Protein AF-V4PHQ8-F1 (afdb_monomer)

Sequence (148 aa):
MSAALIAQEPVTVNDYRRDYEQPRSESEARYDSRLQQASATRGGQMEGAWQVSTDDGKKLISLELRQSGGQIEGAWRSSAGGYGLNGSGFVSDATLVGRDLEVNYFVGQAKSPVILHLRQDANGTWRGTSMNVAGEKTPVVLTRAAGG

pLDDT: mean 78.68, std 21.26, range [34.28, 98.5]

Mean predicted aligned error: 13.59 Å

Secondary structure (DSSP, 8-state):
-------------------------HHHHHHHHHHHHHHTTSS-TT-EEEEEEETT--EEEEEEEEEETTEEEEEEEE---STT---EEEEEEEEEETTEEEEEE--TT-SS-EEEEEEE-TTS-EEEEEE-TTS-EEEEEEEEPPP-

Nearest PDB structures (foldseek):
  8imd-assembly1_B  TM=6.854E-01  e=2.378E+00  Paenibacillus lautus NBRC 15380
  1pzs-assembly1_A-2  TM=3.056E-01  e=8.386E-01  Mycobacterium tuberculosis
  4qae-assembly1_A  TM=4.573E-01  e=8.304E+00  Homo sapiens

Solvent-accessible surface area (backbone atoms only — not comparable to full-atom values): 8756 Å² total; per-residue (Å²): 137,88,82,87,79,84,79,81,77,81,82,77,88,75,81,80,92,68,93,75,78,71,74,85,46,74,66,55,57,50,48,51,52,50,51,54,54,61,58,58,70,79,46,39,97,68,43,45,54,29,32,36,18,34,80,90,62,54,63,50,31,36,37,43,31,44,44,57,98,90,45,45,47,40,35,39,34,46,50,54,89,53,98,88,49,77,48,64,45,52,44,75,46,42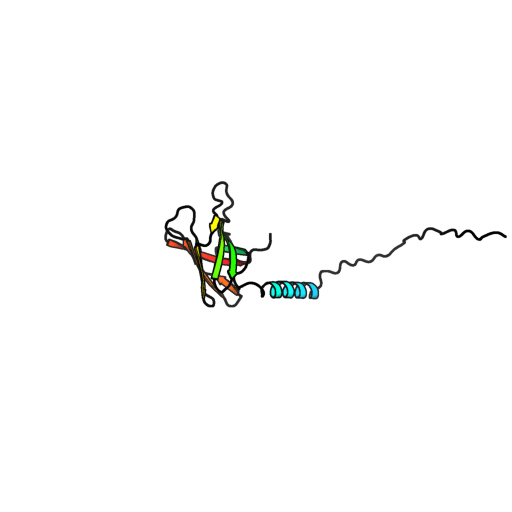,50,78,57,97,52,38,37,40,43,30,28,55,61,92,85,53,94,50,50,32,38,36,45,31,36,51,45,99,87,70,47,30,38,40,36,36,30,44,73,86,67,52,74,42,58,29,34,49,42,75,45,74,84,127

Radius of gyration: 26.85 Å; Cα contacts (8 Å, |Δi|>4): 246; chains: 1; bounding box: 35×82×69 Å

Structure (mmCIF, N/CA/C/O backbone):
data_AF-V4PHQ8-F1
#
_entry.id   AF-V4PHQ8-F1
#
loop_
_atom_site.group_PDB
_atom_site.id
_atom_site.type_symbol
_atom_site.label_atom_id
_atom_site.label_alt_id
_atom_site.label_comp_id
_atom_site.label_asym_id
_atom_site.label_entity_id
_atom_site.label_seq_id
_atom_site.pdbx_PDB_ins_code
_atom_site.Cartn_x
_atom_site.Cartn_y
_atom_site.Cartn_z
_atom_site.occupancy
_atom_site.B_iso_or_equiv
_atom_site.auth_seq_id
_atom_site.auth_comp_id
_atom_site.auth_asym_id
_atom_site.auth_atom_id
_atom_site.pdbx_PDB_model_num
ATOM 1 N N . MET A 1 1 ? -19.289 71.417 51.663 1.00 41.53 1 MET A N 1
ATOM 2 C CA . MET A 1 1 ? -18.579 71.452 50.367 1.00 41.53 1 MET A CA 1
ATOM 3 C C . MET A 1 1 ? -17.241 70.756 50.526 1.00 41.53 1 MET A C 1
ATOM 5 O O . MET A 1 1 ? -16.683 70.828 51.613 1.00 41.53 1 MET A O 1
ATOM 9 N N . SER A 1 2 ? -16.776 70.153 49.428 1.00 34.28 2 SER A N 1
ATOM 10 C CA . SER A 1 2 ? -15.424 69.629 49.164 1.00 34.28 2 SER A CA 1
ATOM 11 C C . SER A 1 2 ? -15.241 68.113 49.308 1.00 34.28 2 SER A C 1
ATOM 13 O O . SER A 1 2 ? -15.410 67.525 50.370 1.00 34.28 2 SER A O 1
ATOM 15 N N . ALA A 1 3 ? -14.945 67.520 48.150 1.00 34.75 3 ALA A N 1
ATOM 16 C CA . ALA A 1 3 ? -14.824 66.108 47.826 1.00 34.75 3 ALA A CA 1
ATOM 17 C C . ALA A 1 3 ? -13.484 65.511 48.286 1.00 34.75 3 ALA A C 1
ATOM 19 O O . ALA A 1 3 ? -12.450 66.171 48.191 1.00 34.75 3 ALA A O 1
ATOM 20 N N . ALA A 1 4 ? -13.495 64.245 48.712 1.00 38.19 4 ALA A N 1
ATOM 21 C CA . ALA A 1 4 ? -12.275 63.468 48.896 1.00 38.19 4 ALA A CA 1
ATOM 22 C C . ALA A 1 4 ? -11.863 62.844 47.554 1.00 38.19 4 ALA A C 1
ATOM 24 O O . ALA A 1 4 ? -12.564 62.004 46.990 1.00 38.19 4 ALA A O 1
ATOM 25 N N . LEU A 1 5 ? -10.730 63.318 47.042 1.00 37.81 5 LEU A N 1
ATOM 26 C CA . LEU A 1 5 ? -10.021 62.819 45.872 1.00 37.81 5 LEU A CA 1
ATOM 27 C C . LEU A 1 5 ? -9.503 61.400 46.174 1.00 37.81 5 LEU A C 1
ATOM 29 O O . LEU A 1 5 ? -8.718 61.218 47.102 1.00 37.81 5 LEU A O 1
ATOM 33 N N . ILE A 1 6 ? -9.938 60.393 45.415 1.00 37.47 6 ILE A N 1
ATOM 34 C CA . ILE A 1 6 ? -9.390 59.033 45.506 1.00 37.47 6 ILE A CA 1
ATOM 35 C C . ILE A 1 6 ? -8.034 59.039 44.795 1.00 37.47 6 ILE A C 1
ATOM 37 O O . ILE A 1 6 ? -7.974 59.018 43.566 1.00 37.47 6 ILE A O 1
ATOM 41 N N . ALA A 1 7 ? -6.945 59.086 45.560 1.00 41.94 7 ALA A N 1
ATOM 42 C CA . ALA A 1 7 ? -5.620 58.748 45.062 1.00 41.94 7 ALA A CA 1
ATOM 43 C C . ALA A 1 7 ? -5.501 57.216 45.045 1.00 41.94 7 ALA A C 1
ATOM 45 O O . ALA A 1 7 ? -5.470 56.583 46.097 1.00 41.94 7 ALA A O 1
ATOM 46 N N . GLN A 1 8 ? -5.502 56.615 43.855 1.00 40.97 8 GLN A N 1
ATOM 47 C CA . GLN A 1 8 ? -5.160 55.203 43.691 1.00 40.97 8 GLN A CA 1
ATOM 48 C C . GLN A 1 8 ? -3.635 55.082 43.686 1.00 40.97 8 GLN A C 1
ATOM 50 O O . GLN A 1 8 ? -2.983 55.499 42.728 1.00 40.97 8 GLN A O 1
ATOM 55 N N . GLU A 1 9 ? -3.066 54.549 44.765 1.00 45.16 9 GLU A N 1
ATOM 56 C CA . GLU A 1 9 ? -1.668 54.120 44.777 1.00 45.16 9 GLU A CA 1
ATOM 57 C C . GLU A 1 9 ? -1.477 52.931 43.813 1.00 45.16 9 GLU A C 1
ATOM 59 O O . GLU A 1 9 ? -2.347 52.057 43.724 1.00 45.16 9 GLU A O 1
ATOM 64 N N . PRO A 1 10 ? -0.363 52.882 43.062 1.00 38.34 10 PRO A N 1
ATOM 65 C CA . PRO A 1 10 ? -0.094 51.804 42.122 1.00 38.34 10 PRO A CA 1
ATOM 66 C C . PRO A 1 10 ? 0.161 50.496 42.877 1.00 38.34 10 PRO A C 1
ATOM 68 O O . PRO A 1 10 ? 1.076 50.400 43.694 1.00 38.34 10 PRO A O 1
ATOM 71 N N . VAL A 1 11 ? -0.638 49.472 42.571 1.00 48.62 11 VAL A N 1
ATOM 72 C CA . VAL A 1 11 ? -0.445 48.113 43.087 1.00 48.62 11 VAL A CA 1
ATOM 73 C C . VAL A 1 11 ? 0.870 47.570 42.533 1.00 48.62 11 VAL A C 1
ATOM 75 O O . VAL A 1 11 ? 0.986 47.260 41.347 1.00 48.62 11 VAL A O 1
ATOM 78 N N . THR A 1 12 ? 1.877 47.458 43.391 1.00 40.44 12 THR A N 1
ATOM 79 C CA . THR A 1 12 ? 3.118 46.753 43.084 1.00 40.44 12 THR A CA 1
ATOM 80 C C . THR A 1 12 ? 2.822 45.259 42.996 1.00 40.44 12 THR A C 1
ATOM 82 O O . THR A 1 12 ? 2.525 44.598 43.989 1.00 40.44 12 THR A O 1
ATOM 85 N N . VAL A 1 13 ? 2.882 44.717 41.776 1.00 43.59 13 VAL A N 1
ATOM 86 C CA . VAL A 1 13 ? 2.803 43.274 41.526 1.00 43.59 13 VAL A CA 1
ATOM 87 C C . VAL A 1 13 ? 4.113 42.657 41.999 1.00 43.59 13 VAL A C 1
ATOM 89 O O . VAL A 1 13 ? 5.074 42.564 41.239 1.00 43.59 13 VAL A O 1
ATOM 92 N N . ASN A 1 14 ? 4.168 42.285 43.276 1.00 39.31 14 ASN A N 1
ATOM 93 C CA . ASN A 1 14 ? 5.240 41.456 43.796 1.00 39.31 14 ASN A CA 1
ATOM 94 C C . ASN A 1 1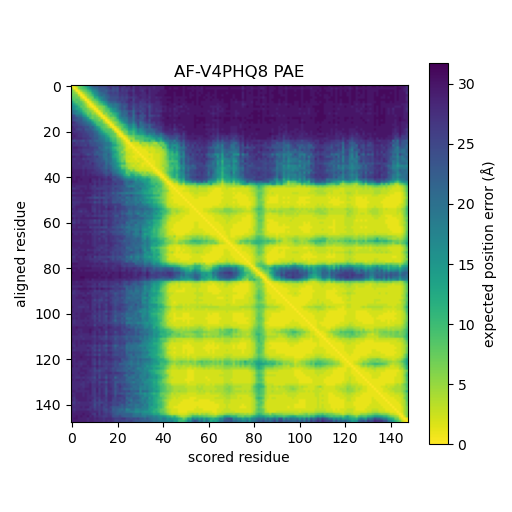4 ? 4.725 40.024 43.980 1.00 39.31 14 ASN A C 1
ATOM 96 O O . ASN A 1 14 ? 3.848 39.763 44.797 1.00 39.31 14 ASN A O 1
ATOM 100 N N . ASP A 1 15 ? 5.315 39.145 43.177 1.00 46.22 15 ASP A N 1
ATOM 101 C CA . ASP A 1 15 ? 5.495 37.716 43.405 1.00 46.22 15 ASP A CA 1
ATOM 102 C C . ASP A 1 15 ? 4.243 36.817 43.470 1.00 46.22 15 ASP A C 1
ATOM 104 O O . ASP A 1 15 ? 3.718 36.472 44.527 1.00 46.22 15 ASP A O 1
ATOM 108 N N . TYR A 1 16 ? 3.846 36.315 42.298 1.00 38.97 16 TYR A N 1
ATOM 109 C CA . TYR A 1 16 ? 3.322 34.955 42.190 1.00 38.97 16 TYR A CA 1
ATOM 110 C C . TYR A 1 16 ? 4.228 34.147 41.267 1.00 38.97 16 TYR A C 1
ATOM 112 O O . TYR A 1 16 ? 3.929 33.921 40.096 1.00 38.97 16 TYR A O 1
ATOM 120 N N . ARG A 1 17 ? 5.334 33.656 41.830 1.00 48.19 17 ARG A N 1
ATOM 121 C CA . ARG A 1 17 ? 5.955 32.407 41.395 1.00 48.19 17 ARG A CA 1
ATOM 122 C C . ARG A 1 17 ? 4.894 31.301 41.393 1.00 48.19 17 ARG A C 1
ATOM 124 O O . ARG A 1 17 ? 4.535 30.750 42.432 1.00 48.19 17 ARG A O 1
ATOM 131 N N . ARG A 1 18 ? 4.353 30.999 40.218 1.00 40.34 18 ARG A N 1
ATOM 132 C CA . ARG A 1 18 ? 3.526 29.818 39.970 1.00 40.34 18 ARG A CA 1
ATOM 133 C C . ARG A 1 18 ? 4.005 29.180 38.679 1.00 40.34 18 ARG A C 1
ATOM 135 O O . ARG A 1 18 ? 3.463 29.416 37.606 1.00 40.34 18 ARG A O 1
ATOM 142 N N . ASP A 1 19 ? 5.039 28.366 38.835 1.00 42.84 19 ASP A N 1
ATOM 143 C CA . ASP A 1 19 ? 5.387 27.310 37.897 1.00 42.84 19 ASP A CA 1
ATOM 144 C C . ASP A 1 19 ? 4.161 26.388 37.759 1.00 42.84 19 ASP A C 1
ATOM 146 O O . ASP A 1 19 ? 3.900 25.539 38.609 1.00 42.84 19 ASP A O 1
ATOM 150 N N . TYR A 1 20 ? 3.349 26.608 36.728 1.00 43.94 20 TYR A N 1
ATOM 151 C CA . TYR A 1 20 ? 2.313 25.675 36.285 1.00 43.94 20 TYR A CA 1
ATOM 152 C C . TYR A 1 20 ? 2.541 25.363 34.810 1.00 43.94 20 TYR A C 1
ATOM 154 O O . TYR A 1 20 ? 1.725 25.672 33.951 1.00 43.94 20 TYR A O 1
ATOM 162 N N . GLU A 1 21 ? 3.655 24.705 34.524 1.00 46.47 21 GLU A N 1
ATOM 163 C CA . GLU A 1 21 ? 3.684 23.748 33.426 1.00 46.47 21 GLU A CA 1
ATOM 164 C C . GLU A 1 21 ? 3.791 22.373 34.087 1.00 46.47 21 GLU A C 1
ATOM 166 O O . GLU A 1 21 ? 4.873 21.869 34.383 1.00 46.47 21 GLU A O 1
ATOM 171 N N . GLN A 1 22 ? 2.639 21.807 34.466 1.00 52.34 22 GLN A N 1
ATOM 172 C CA . GLN A 1 22 ? 2.614 20.408 34.879 1.00 52.34 22 GLN A CA 1
ATOM 173 C C . GLN A 1 22 ? 3.074 19.572 33.677 1.00 52.34 22 GLN A C 1
ATOM 175 O O . GLN A 1 22 ? 2.581 19.802 32.569 1.00 52.34 22 GLN A O 1
ATOM 180 N N . PRO A 1 23 ? 3.989 18.602 33.856 1.00 55.41 23 PRO A N 1
ATOM 181 C CA . PRO A 1 23 ? 4.284 17.634 32.811 1.00 55.41 23 PRO A CA 1
ATOM 182 C C . PRO A 1 23 ? 2.965 17.009 32.357 1.00 55.41 23 PRO A C 1
ATOM 184 O O . PRO A 1 23 ? 2.188 16.575 33.210 1.00 55.41 23 PRO A O 1
ATOM 187 N N . ARG A 1 24 ? 2.711 17.004 31.039 1.00 52.12 24 ARG A N 1
ATOM 188 C CA . ARG A 1 24 ? 1.508 16.436 30.409 1.00 52.12 24 ARG A CA 1
ATOM 189 C C . ARG A 1 24 ? 1.078 15.178 31.155 1.00 52.12 24 ARG A C 1
ATOM 191 O O . ARG A 1 24 ? 1.827 14.201 31.223 1.00 52.12 24 ARG A O 1
ATOM 198 N N . SER A 1 25 ? -0.094 15.239 31.773 1.00 64.06 25 SER A N 1
ATOM 199 C CA . SER A 1 25 ? -0.519 14.206 32.713 1.00 64.06 25 SER A CA 1
ATOM 200 C C . SER A 1 25 ? -0.783 12.894 31.966 1.00 64.06 25 SER A C 1
ATOM 202 O O . SER A 1 25 ? -1.262 12.896 30.830 1.00 64.06 25 SER A O 1
ATOM 204 N N . GLU A 1 26 ? -0.536 11.740 32.594 1.00 60.62 26 GLU A N 1
ATOM 205 C CA . GLU A 1 26 ? -0.885 10.440 31.992 1.00 60.62 26 GLU A CA 1
ATOM 206 C C . GLU A 1 26 ? -2.373 10.353 31.595 1.00 60.62 26 GLU A C 1
ATOM 208 O O . GLU A 1 26 ? -2.746 9.609 30.686 1.00 60.62 26 GLU A O 1
ATOM 213 N N . SER A 1 27 ? -3.237 11.119 32.266 1.00 64.81 27 SER A N 1
ATOM 214 C CA . SER A 1 27 ? -4.653 11.272 31.929 1.00 64.81 27 SER A CA 1
ATOM 215 C C . SER A 1 27 ? -4.885 11.961 30.585 1.00 64.81 27 SER A C 1
ATOM 217 O O . SER A 1 27 ? -5.739 11.493 29.833 1.00 64.81 27 SER A O 1
ATOM 219 N N . GLU A 1 28 ? -4.125 13.005 30.249 1.00 63.72 28 GLU A N 1
ATOM 220 C CA . GLU A 1 28 ? -4.199 13.668 28.938 1.00 63.72 28 GLU A CA 1
ATOM 221 C C . GLU A 1 28 ? -3.695 12.744 27.831 1.00 63.72 28 GLU A C 1
ATOM 223 O O . GLU A 1 28 ? -4.368 12.579 26.820 1.00 63.72 28 GLU A O 1
ATOM 228 N N . ALA A 1 29 ? -2.584 12.033 28.053 1.00 70.31 29 ALA A N 1
ATOM 229 C CA . ALA A 1 29 ? -2.082 11.054 27.087 1.00 70.31 29 ALA A CA 1
ATOM 230 C C . ALA A 1 29 ? -3.102 9.932 26.809 1.00 70.31 29 ALA A C 1
ATOM 232 O O . ALA A 1 29 ? -3.300 9.530 25.660 1.00 70.31 29 ALA A O 1
ATOM 233 N N . ARG A 1 30 ? -3.799 9.445 27.846 1.00 71.56 30 ARG A N 1
ATOM 234 C CA . ARG A 1 30 ? -4.879 8.453 27.701 1.00 71.56 30 ARG A CA 1
ATOM 235 C C . ARG A 1 30 ? -6.109 9.037 27.007 1.00 71.56 30 ARG A C 1
ATOM 237 O O . ARG A 1 30 ? -6.732 8.333 26.216 1.00 71.56 30 ARG A O 1
ATOM 244 N N . TYR A 1 31 ? -6.473 10.283 27.300 1.00 68.19 31 TYR A N 1
ATOM 245 C CA . TYR A 1 31 ? -7.597 10.964 26.655 1.00 68.19 31 TYR A CA 1
ATOM 246 C C . TYR A 1 31 ? -7.338 11.164 25.159 1.00 68.19 31 TYR A C 1
ATOM 248 O O . TYR A 1 31 ? -8.169 10.771 24.343 1.00 68.19 31 TYR A O 1
ATOM 256 N N . ASP A 1 32 ? -6.150 11.643 24.796 1.00 69.12 32 ASP A N 1
ATOM 257 C CA . ASP A 1 32 ? -5.742 11.827 23.403 1.00 69.12 32 ASP A CA 1
ATOM 258 C C . ASP A 1 32 ? -5.665 10.493 22.660 1.00 69.12 32 ASP A C 1
ATOM 260 O O . ASP A 1 32 ? -6.143 10.384 21.532 1.00 69.12 32 ASP A O 1
ATOM 264 N N . SER A 1 33 ? -5.168 9.443 23.323 1.00 67.12 33 SER A N 1
ATOM 265 C CA . SER A 1 33 ? -5.179 8.080 22.778 1.00 67.12 33 SER A CA 1
ATOM 266 C C . SER A 1 33 ? -6.605 7.600 22.488 1.00 67.12 33 SER A C 1
ATOM 268 O O . SER A 1 33 ? -6.861 7.027 21.431 1.00 67.12 33 SER A O 1
ATOM 270 N N . ARG A 1 34 ? -7.562 7.867 23.389 1.00 66.38 34 ARG A N 1
ATOM 271 C CA . ARG A 1 34 ? -8.980 7.526 23.182 1.00 66.38 34 ARG A CA 1
ATOM 272 C C . ARG A 1 34 ? -9.612 8.362 22.073 1.00 66.38 34 ARG A C 1
ATOM 274 O O . ARG A 1 34 ? -10.424 7.832 21.323 1.00 66.38 34 ARG A O 1
ATOM 281 N N . LEU A 1 35 ? -9.244 9.635 21.943 1.00 60.09 35 LEU A N 1
ATOM 282 C CA . LEU A 1 35 ? -9.748 10.518 20.890 1.00 60.09 35 LEU A CA 1
ATOM 283 C C . LEU A 1 35 ? -9.232 10.089 19.506 1.00 60.09 35 LEU A C 1
ATOM 285 O O . LEU A 1 35 ? -9.999 10.040 18.543 1.00 60.09 35 LEU A O 1
ATOM 289 N N . GLN A 1 36 ? -7.955 9.704 19.415 1.00 58.31 36 GLN A N 1
ATOM 290 C CA . GLN A 1 36 ? -7.361 9.112 18.212 1.00 58.31 36 GLN A CA 1
ATOM 291 C C . GLN A 1 36 ? -8.029 7.777 17.853 1.00 58.31 36 GLN A C 1
ATOM 293 O O . GLN A 1 36 ? -8.407 7.571 16.700 1.00 58.31 36 GLN A O 1
ATOM 298 N N . GLN A 1 37 ? -8.268 6.905 18.839 1.00 56.75 37 GLN A N 1
ATOM 299 C CA . GLN A 1 37 ? -9.002 5.647 18.650 1.00 56.75 37 GLN A CA 1
ATOM 300 C C . GLN A 1 37 ? -10.460 5.873 18.210 1.00 56.75 37 GLN A C 1
ATOM 302 O O . GLN A 1 37 ? -10.949 5.166 17.336 1.00 56.75 37 GLN A O 1
ATOM 307 N N . ALA A 1 38 ? -11.149 6.871 18.770 1.00 51.06 38 ALA A N 1
ATOM 308 C CA . ALA A 1 38 ? -12.532 7.213 18.425 1.00 51.06 38 ALA A CA 1
ATOM 309 C C . ALA A 1 38 ? -12.669 7.929 17.068 1.00 51.06 38 ALA A C 1
ATOM 311 O O . ALA A 1 38 ? -13.744 7.935 16.471 1.00 51.06 38 ALA A O 1
ATOM 312 N N . SER A 1 39 ? -11.597 8.542 16.568 1.00 51.97 39 SER A N 1
ATOM 313 C CA . SER A 1 39 ? -11.561 9.124 15.221 1.00 51.97 39 SER A CA 1
ATOM 314 C C . SER A 1 39 ? -11.296 8.047 14.162 1.00 51.97 39 SER A C 1
ATOM 316 O O . SER A 1 39 ? -11.833 8.123 13.059 1.00 51.97 39 SER A O 1
ATOM 318 N N . ALA A 1 40 ? -10.558 6.991 14.526 1.00 53.81 40 ALA A N 1
ATOM 319 C CA . ALA A 1 40 ? -10.328 5.815 13.686 1.00 53.81 40 ALA A CA 1
ATOM 320 C C . ALA A 1 40 ? -11.591 4.966 13.432 1.00 53.81 40 ALA A C 1
ATOM 322 O O . ALA A 1 40 ? -11.574 4.120 12.546 1.00 53.81 40 ALA A O 1
ATOM 323 N N . THR A 1 41 ? -12.685 5.175 14.175 1.00 50.62 41 THR A N 1
ATOM 324 C CA . THR A 1 41 ? -13.920 4.376 14.055 1.00 50.62 41 THR A CA 1
ATOM 325 C C . THR A 1 41 ? -14.991 4.974 13.139 1.00 50.62 41 THR A C 1
ATOM 327 O O . THR A 1 41 ? -16.019 4.333 12.935 1.00 50.62 41 THR A O 1
ATOM 330 N N . ARG A 1 42 ? -14.787 6.171 12.563 1.00 56.12 42 ARG A N 1
ATOM 331 C CA . ARG A 1 42 ? -15.732 6.757 11.583 1.00 56.12 42 ARG A CA 1
ATOM 332 C C . ARG A 1 42 ? -15.359 6.498 10.117 1.00 56.12 42 ARG A C 1
ATOM 334 O O . ARG A 1 42 ? -16.209 6.691 9.255 1.00 56.12 42 ARG A O 1
ATOM 341 N N . GLY A 1 43 ? -14.127 6.065 9.846 1.00 61.16 43 GLY A N 1
ATOM 342 C CA . GLY A 1 43 ? -13.655 5.631 8.526 1.00 61.16 43 GLY A CA 1
ATOM 343 C C . GLY A 1 43 ? -13.503 4.111 8.464 1.00 61.16 43 GLY A C 1
ATOM 344 O O . GLY A 1 43 ? -13.400 3.457 9.502 1.00 61.16 43 GLY A O 1
ATOM 345 N N . GLY A 1 44 ? -13.500 3.530 7.262 1.00 77.88 44 GLY A N 1
ATOM 346 C CA . GLY A 1 44 ? -13.198 2.105 7.109 1.00 77.88 44 GLY A CA 1
ATOM 347 C C . GLY A 1 44 ? -11.790 1.756 7.616 1.00 77.88 44 GLY A C 1
ATOM 348 O O . GLY A 1 44 ? -10.933 2.626 7.752 1.00 77.88 44 GLY A O 1
ATOM 349 N N . GLN A 1 45 ? -11.529 0.475 7.896 1.00 87.88 45 GLN A N 1
ATOM 350 C CA . GLN A 1 45 ? -10.251 -0.015 8.440 1.00 87.88 45 GLN A CA 1
ATOM 351 C C . GLN A 1 45 ? -9.018 0.495 7.674 1.00 87.88 45 GLN A C 1
ATOM 353 O O . GLN A 1 45 ? -7.972 0.733 8.285 1.00 87.88 45 GLN A O 1
ATOM 358 N N . MET A 1 46 ? -9.153 0.685 6.358 1.00 92.81 46 MET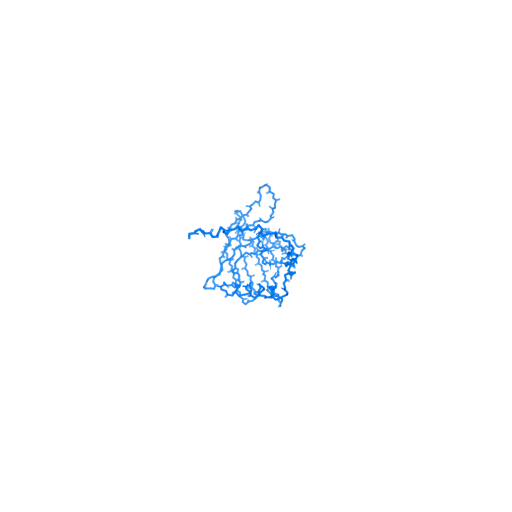 A N 1
ATOM 359 C CA . MET A 1 46 ? -8.084 1.161 5.481 1.00 92.81 46 MET A CA 1
ATOM 360 C C . MET A 1 46 ? -8.117 2.667 5.201 1.00 92.81 46 MET A C 1
ATOM 362 O O . MET A 1 46 ? -7.208 3.156 4.546 1.00 92.81 46 MET A O 1
ATOM 366 N N . GLU A 1 47 ? -9.090 3.422 5.713 1.00 92.62 47 GLU A N 1
ATOM 367 C CA . GLU A 1 47 ? -9.226 4.868 5.481 1.00 92.62 47 GLU A CA 1
ATOM 368 C C . GLU A 1 47 ? -8.001 5.644 5.977 1.00 92.62 47 GLU A C 1
ATOM 370 O O . GLU A 1 47 ? -7.639 5.507 7.145 1.00 92.62 47 GLU A O 1
ATOM 375 N N . GLY A 1 48 ? -7.408 6.492 5.134 1.00 93.62 48 GLY A N 1
ATOM 376 C CA . GLY A 1 48 ? -6.372 7.477 5.452 1.00 93.62 48 GLY A CA 1
ATOM 377 C C . GLY A 1 48 ? -4.994 7.190 4.846 1.00 93.62 48 GLY A C 1
ATOM 378 O O . GLY A 1 48 ? -4.837 6.378 3.932 1.00 93.62 48 GLY A O 1
ATOM 379 N N . ALA A 1 49 ? -3.984 7.861 5.404 1.00 95.12 49 ALA A N 1
ATOM 380 C CA . ALA A 1 49 ? -2.604 7.805 4.938 1.00 95.12 49 ALA A CA 1
ATOM 381 C C . ALA A 1 49 ? -1.831 6.596 5.493 1.00 95.12 49 ALA A C 1
ATOM 383 O O . ALA A 1 49 ? -1.848 6.302 6.698 1.00 95.12 49 ALA A O 1
ATOM 384 N N . TRP A 1 50 ? -1.075 5.941 4.618 1.00 96.19 50 TRP A N 1
ATOM 385 C CA . TRP A 1 50 ? -0.234 4.792 4.932 1.00 96.19 50 TRP A CA 1
ATOM 386 C C . TRP A 1 50 ? 1.150 4.895 4.293 1.00 96.19 50 TRP A C 1
ATOM 388 O O . TRP A 1 50 ? 1.342 5.510 3.245 1.00 96.19 50 TRP A O 1
ATOM 398 N N . GLN A 1 51 ? 2.124 4.240 4.914 1.00 96.06 51 GLN A N 1
ATOM 399 C CA . GLN A 1 51 ? 3.487 4.093 4.429 1.00 96.06 51 GLN A CA 1
ATOM 400 C C . GLN A 1 51 ? 3.777 2.612 4.191 1.00 96.06 51 GLN A C 1
ATOM 402 O O . GLN A 1 51 ? 3.650 1.796 5.102 1.00 96.06 51 GLN A O 1
ATOM 407 N N . VAL A 1 52 ? 4.222 2.284 2.980 1.00 96.06 52 VAL A N 1
ATOM 408 C CA . VAL A 1 52 ? 4.831 0.993 2.659 1.00 96.06 52 VAL A CA 1
ATOM 409 C C . VAL A 1 52 ? 6.337 1.135 2.809 1.00 96.06 52 VAL A C 1
ATOM 411 O O . VAL A 1 52 ? 6.952 2.015 2.193 1.00 96.06 52 VAL A O 1
ATOM 414 N N . SER A 1 53 ? 6.927 0.253 3.598 1.00 95.75 53 SER A N 1
ATOM 415 C CA . SER A 1 53 ? 8.371 0.143 3.773 1.00 95.75 53 SER A CA 1
ATOM 416 C C . SER A 1 53 ? 8.796 -1.310 3.631 1.00 95.75 53 SER A C 1
ATOM 418 O O . SER A 1 53 ? 7.998 -2.217 3.845 1.00 95.75 53 SER A O 1
ATOM 420 N N . THR A 1 54 ? 10.051 -1.548 3.291 1.00 95.19 54 THR A N 1
ATOM 421 C CA . THR A 1 54 ? 10.691 -2.856 3.478 1.00 95.19 54 THR A CA 1
ATOM 422 C C . THR A 1 54 ? 10.792 -3.208 4.965 1.00 95.19 54 THR A C 1
ATOM 424 O O . THR A 1 54 ? 10.673 -2.335 5.829 1.00 95.19 54 THR A O 1
ATOM 427 N N . ASP A 1 55 ? 11.044 -4.482 5.280 1.00 90.88 55 ASP A N 1
ATOM 428 C CA . ASP A 1 55 ? 11.226 -4.939 6.670 1.00 90.88 55 ASP A CA 1
ATOM 429 C C . ASP A 1 55 ? 12.401 -4.254 7.399 1.00 90.88 55 ASP A C 1
ATOM 431 O O . ASP A 1 55 ? 12.375 -4.136 8.622 1.00 90.88 55 ASP A O 1
ATOM 435 N N . ASP A 1 56 ? 13.404 -3.756 6.666 1.00 92.19 56 ASP A N 1
ATOM 436 C CA . ASP A 1 56 ? 14.526 -2.970 7.209 1.00 92.19 56 ASP A CA 1
ATOM 437 C C . ASP A 1 56 ? 14.192 -1.473 7.413 1.00 92.19 56 ASP A C 1
ATOM 439 O O . ASP A 1 56 ? 15.038 -0.693 7.849 1.00 92.19 56 ASP A O 1
ATOM 443 N N . GLY A 1 57 ? 12.955 -1.058 7.120 1.00 91.38 57 GLY A N 1
ATOM 444 C CA . GLY A 1 57 ? 12.455 0.297 7.347 1.00 91.38 57 GLY A CA 1
ATOM 445 C C . GLY A 1 57 ? 12.655 1.276 6.186 1.00 91.38 57 GLY A C 1
ATOM 446 O O . GLY A 1 57 ? 12.218 2.428 6.293 1.00 91.38 57 GLY A O 1
ATOM 447 N N . LYS A 1 58 ? 13.249 0.863 5.058 1.00 92.81 58 LYS A N 1
ATOM 448 C CA . LYS A 1 58 ? 13.345 1.726 3.871 1.00 92.81 58 LYS A CA 1
ATOM 449 C C . LYS A 1 58 ? 11.958 1.964 3.264 1.00 92.81 58 LYS A C 1
ATOM 451 O O . LYS A 1 58 ? 11.278 1.053 2.798 1.00 92.81 58 LYS A O 1
ATOM 456 N N . LYS A 1 59 ? 11.557 3.234 3.223 1.00 93.00 59 LYS A N 1
ATOM 457 C CA . LYS A 1 59 ? 10.291 3.689 2.635 1.00 93.00 59 LYS A CA 1
ATOM 458 C C . LYS A 1 59 ? 10.270 3.444 1.125 1.00 93.00 59 LYS A C 1
ATOM 460 O O . LYS A 1 59 ? 11.182 3.874 0.418 1.00 93.00 59 LYS A O 1
ATOM 465 N N . LEU A 1 60 ? 9.221 2.786 0.639 1.00 92.50 60 LEU A N 1
ATOM 466 C CA . LEU A 1 60 ? 9.025 2.476 -0.779 1.00 92.50 60 LEU A CA 1
ATOM 467 C C . LEU A 1 60 ? 8.011 3.422 -1.419 1.00 92.50 60 LEU A C 1
ATOM 469 O O . LEU A 1 60 ? 8.350 4.163 -2.342 1.00 92.50 60 LEU A O 1
ATOM 473 N N . ILE A 1 61 ? 6.783 3.418 -0.902 1.00 94.75 61 ILE A N 1
ATOM 474 C CA . ILE A 1 61 ? 5.690 4.274 -1.364 1.00 94.75 61 ILE A CA 1
ATOM 475 C C . ILE A 1 61 ? 4.826 4.726 -0.186 1.00 94.75 61 ILE A C 1
ATOM 477 O O . ILE A 1 61 ? 4.741 4.034 0.827 1.00 94.75 61 ILE A O 1
ATOM 481 N N . SER A 1 62 ? 4.137 5.851 -0.336 1.00 95.50 62 SER A N 1
ATOM 482 C CA . SER A 1 62 ? 2.991 6.208 0.499 1.00 95.50 62 SER A CA 1
ATOM 483 C C . SER A 1 62 ? 1.688 5.927 -0.246 1.00 95.50 62 SER A C 1
ATOM 485 O O . SER A 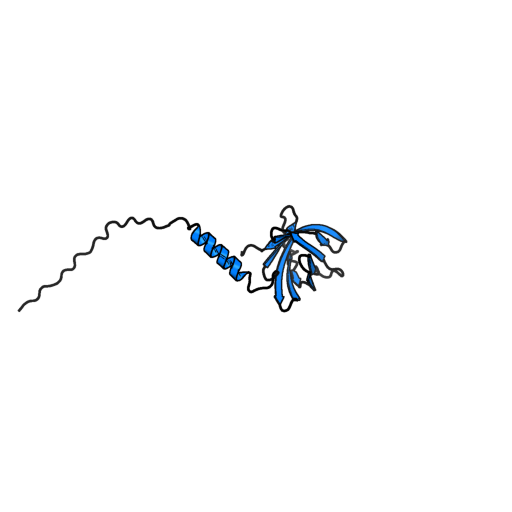1 62 ? 1.638 6.045 -1.473 1.00 95.50 62 SER A O 1
ATOM 487 N N . LEU A 1 63 ? 0.641 5.588 0.500 1.00 97.12 63 LEU A N 1
ATOM 488 C CA . LEU A 1 63 ? -0.718 5.380 0.010 1.00 97.12 63 LEU A CA 1
ATOM 489 C C . LEU A 1 63 ? -1.662 6.349 0.721 1.00 97.12 63 LEU A C 1
ATOM 491 O O . LEU A 1 63 ? -1.552 6.529 1.929 1.00 97.12 63 LEU A O 1
ATOM 495 N N . GLU A 1 64 ? -2.603 6.920 -0.017 1.00 97.12 64 GLU A N 1
ATOM 496 C CA . GLU A 1 64 ? -3.776 7.591 0.543 1.00 97.12 64 GLU A CA 1
ATOM 497 C C . GLU A 1 64 ? -4.991 6.775 0.124 1.00 97.12 64 GLU A C 1
ATOM 499 O O . GLU A 1 64 ? -5.283 6.685 -1.071 1.00 97.12 64 GLU A O 1
ATOM 504 N N . LEU A 1 65 ? -5.649 6.132 1.085 1.00 96.50 65 LEU A N 1
ATOM 505 C CA . LEU A 1 65 ? -6.750 5.210 0.829 1.00 96.50 65 LEU A CA 1
ATOM 506 C C . LEU A 1 65 ? -8.057 5.776 1.378 1.00 96.50 65 LEU A C 1
ATOM 508 O O . LEU A 1 65 ? -8.087 6.368 2.453 1.00 96.50 65 LEU A O 1
ATOM 512 N N . ARG A 1 66 ? -9.150 5.545 0.662 1.00 94.38 66 ARG A N 1
ATOM 513 C CA . ARG A 1 66 ? -10.514 5.826 1.106 1.00 94.38 66 ARG A CA 1
ATOM 514 C C . ARG A 1 66 ? -11.327 4.553 1.050 1.00 94.38 66 ARG A C 1
ATOM 516 O O . ARG A 1 66 ? -11.161 3.757 0.129 1.00 94.38 66 ARG A O 1
ATOM 523 N N . GLN A 1 67 ? -12.208 4.361 2.018 1.00 90.94 67 GLN A N 1
ATOM 524 C CA . GLN A 1 67 ? -13.055 3.186 2.103 1.00 90.94 67 GLN A CA 1
ATOM 525 C C . GLN A 1 67 ? -14.521 3.590 2.258 1.00 90.94 67 GLN A C 1
ATOM 527 O O . GLN A 1 67 ? -14.924 4.171 3.265 1.00 90.94 67 GLN A O 1
ATOM 532 N N . SER A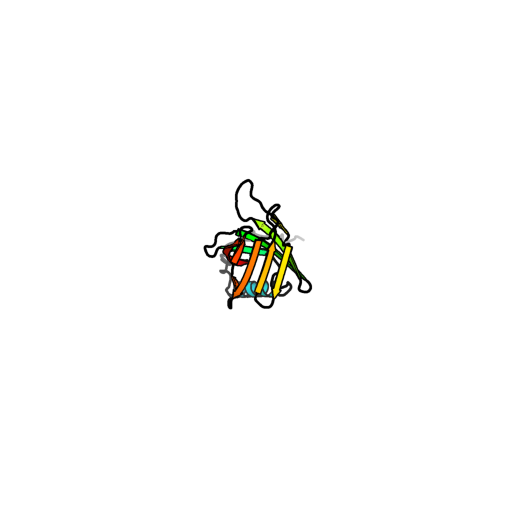 1 68 ? -15.336 3.232 1.266 1.00 85.06 68 SER A N 1
ATOM 533 C CA . SER A 1 68 ? -16.773 3.522 1.226 1.00 85.06 68 SER A CA 1
ATOM 534 C C . SER A 1 68 ? -17.537 2.326 0.669 1.00 85.06 68 SER A C 1
ATOM 536 O O . SER A 1 68 ? -17.127 1.731 -0.322 1.00 85.06 68 SER A O 1
ATOM 538 N N . GLY A 1 69 ? -18.635 1.931 1.321 1.00 81.56 69 GLY A N 1
ATOM 539 C CA . GLY A 1 69 ? -19.500 0.849 0.827 1.00 81.56 69 GLY A CA 1
ATOM 540 C C . GLY A 1 69 ? -18.803 -0.506 0.628 1.00 81.56 69 GLY A C 1
ATOM 541 O O . GLY A 1 69 ? -19.260 -1.306 -0.179 1.00 81.56 69 GLY A O 1
ATOM 542 N N . GLY A 1 70 ? -17.689 -0.760 1.326 1.00 79.75 70 GLY A N 1
ATOM 543 C CA . GLY A 1 70 ? -16.880 -1.975 1.165 1.00 79.75 70 GLY A CA 1
ATOM 544 C C . GLY A 1 70 ? -15.846 -1.921 0.033 1.00 79.75 70 GLY A C 1
ATOM 545 O O . GLY A 1 70 ? -15.034 -2.835 -0.064 1.00 79.75 70 GLY A O 1
ATOM 546 N N . GLN A 1 71 ? -15.823 -0.856 -0.770 1.00 89.31 71 GLN A N 1
ATOM 547 C CA . GLN A 1 71 ? -14.790 -0.613 -1.777 1.00 89.31 71 GLN A CA 1
ATOM 548 C C . GLN A 1 71 ? -13.639 0.201 -1.184 1.00 89.31 71 GLN A C 1
ATOM 550 O O . GLN A 1 71 ? -13.859 1.043 -0.308 1.00 89.31 71 GLN A O 1
ATOM 555 N N . ILE A 1 72 ? -12.421 -0.056 -1.665 1.00 95.56 72 ILE A N 1
ATOM 556 C CA . ILE A 1 72 ? -11.224 0.711 -1.323 1.00 95.56 72 ILE A CA 1
ATOM 557 C C . ILE A 1 72 ? -10.727 1.399 -2.591 1.00 95.56 72 ILE A C 1
ATOM 559 O O . ILE A 1 72 ? -10.434 0.752 -3.592 1.00 95.56 72 ILE A O 1
ATOM 563 N N . GLU A 1 73 ? -10.608 2.716 -2.525 1.00 95.75 73 GLU A N 1
ATOM 564 C CA . GLU A 1 73 ? -10.025 3.553 -3.569 1.00 95.75 73 GLU A CA 1
ATOM 565 C C . GLU A 1 73 ? -8.775 4.236 -3.021 1.00 95.75 73 GLU A C 1
ATOM 567 O O . GLU A 1 73 ? -8.610 4.368 -1.807 1.00 95.75 73 GLU A O 1
ATOM 572 N N . GLY A 1 74 ? -7.885 4.714 -3.889 1.00 96.56 74 GLY A N 1
ATOM 573 C CA . GLY A 1 74 ? -6.744 5.468 -3.393 1.00 96.56 74 GLY A CA 1
ATOM 574 C C . GLY A 1 74 ? -5.749 5.937 -4.433 1.00 96.56 74 GLY A C 1
ATOM 575 O O . GLY A 1 74 ? -5.900 5.736 -5.639 1.00 96.56 74 GLY A O 1
ATOM 576 N N . ALA A 1 75 ? -4.695 6.560 -3.927 1.00 97.38 75 ALA A N 1
ATOM 577 C CA . ALA A 1 75 ? -3.551 7.013 -4.696 1.00 97.38 75 ALA A CA 1
ATOM 578 C C . ALA A 1 75 ? -2.248 6.548 -4.047 1.00 97.38 75 ALA A C 1
ATOM 580 O O . ALA A 1 75 ? -2.184 6.313 -2.840 1.00 97.38 75 ALA A O 1
ATOM 581 N N . TRP A 1 76 ? -1.198 6.443 -4.855 1.00 96.62 76 TRP A N 1
ATOM 582 C CA . TRP A 1 76 ? 0.138 6.079 -4.411 1.00 96.62 76 TRP A CA 1
ATOM 583 C C . TRP A 1 76 ? 1.161 7.136 -4.823 1.00 96.62 76 TRP A C 1
ATOM 585 O O . TRP A 1 76 ? 0.999 7.843 -5.823 1.00 96.62 76 TRP A O 1
ATOM 595 N N . ARG A 1 77 ? 2.252 7.220 -4.062 1.00 93.94 77 ARG A N 1
ATOM 596 C CA . ARG A 1 77 ? 3.405 8.066 -4.378 1.00 93.94 77 ARG A CA 1
ATOM 597 C C . ARG A 1 77 ? 4.707 7.388 -3.974 1.00 93.94 77 ARG A C 1
ATOM 599 O O . ARG A 1 77 ? 4.834 6.883 -2.866 1.00 93.94 77 ARG A O 1
ATOM 606 N N . SER A 1 78 ? 5.693 7.420 -4.862 1.00 92.06 78 SER A N 1
ATOM 607 C CA . SER A 1 78 ? 7.066 6.983 -4.614 1.00 92.06 78 SER A CA 1
ATOM 608 C C . SER A 1 78 ? 7.689 7.759 -3.454 1.00 92.06 78 SER A C 1
ATOM 610 O O . SER A 1 78 ? 7.619 8.987 -3.406 1.00 92.06 78 SER A O 1
ATOM 612 N N . SER A 1 79 ? 8.329 7.037 -2.534 1.00 88.25 79 SER A N 1
ATOM 613 C CA . SER A 1 79 ? 9.141 7.614 -1.457 1.00 88.25 79 SER A CA 1
ATOM 614 C C . SER A 1 79 ? 10.615 7.796 -1.851 1.00 88.25 79 SER A C 1
ATOM 616 O O . SER A 1 79 ? 11.408 8.260 -1.033 1.00 88.25 79 SER A O 1
ATOM 618 N N . ALA A 1 80 ? 11.009 7.442 -3.083 1.00 78.62 80 ALA A N 1
ATOM 619 C CA . ALA A 1 80 ? 12.375 7.629 -3.562 1.00 78.62 80 ALA A CA 1
ATOM 620 C C . ALA A 1 80 ? 12.679 9.128 -3.745 1.00 78.62 80 ALA A C 1
ATOM 622 O O . ALA A 1 80 ? 12.247 9.756 -4.710 1.00 78.62 80 ALA A O 1
ATOM 623 N N . GLY A 1 81 ? 13.422 9.707 -2.801 1.00 57.75 81 GLY A N 1
ATOM 624 C CA . GLY A 1 81 ? 13.895 11.087 -2.870 1.00 57.75 81 GLY A CA 1
ATOM 625 C C . GLY A 1 81 ? 15.010 11.235 -3.903 1.00 57.75 81 GLY A C 1
ATOM 626 O O . GLY A 1 81 ? 16.174 11.002 -3.597 1.00 57.75 81 GLY A O 1
ATOM 627 N N . GLY A 1 82 ? 14.664 11.614 -5.131 1.00 54.31 82 GLY A N 1
ATOM 628 C CA . GLY A 1 82 ? 15.628 11.923 -6.186 1.00 54.31 82 GLY A CA 1
ATOM 629 C C . GLY A 1 82 ? 14.976 12.665 -7.350 1.00 54.31 82 GLY A C 1
ATOM 630 O O . GLY A 1 82 ? 13.823 12.401 -7.699 1.00 54.31 82 GLY A O 1
ATOM 631 N N . TYR A 1 83 ? 15.707 13.608 -7.953 1.00 41.03 83 TYR A N 1
ATOM 632 C CA . TYR A 1 83 ? 15.260 14.344 -9.137 1.00 41.03 83 TYR A CA 1
ATOM 633 C C . TYR A 1 83 ? 15.031 13.359 -10.296 1.00 41.03 83 TYR A C 1
ATOM 635 O O . TYR A 1 83 ? 15.983 12.828 -10.857 1.00 41.03 83 TYR A O 1
ATOM 643 N N . GLY A 1 84 ? 13.762 13.090 -10.624 1.00 45.44 84 GLY A N 1
ATOM 644 C CA . GLY A 1 84 ? 13.362 12.285 -11.787 1.00 45.44 84 GLY A CA 1
ATOM 645 C C . GLY A 1 84 ? 12.482 11.061 -11.506 1.00 45.44 84 GLY A C 1
ATOM 646 O O . GLY A 1 84 ? 11.972 10.480 -12.456 1.00 45.44 84 GLY A O 1
ATOM 647 N N . LEU A 1 85 ? 12.246 10.681 -10.241 1.00 55.50 85 LEU A N 1
ATOM 648 C CA . LEU A 1 85 ? 11.464 9.478 -9.883 1.00 55.50 85 LEU A CA 1
ATOM 649 C C . LEU A 1 85 ? 10.348 9.751 -8.857 1.00 55.50 85 LEU A C 1
ATOM 651 O O . LEU A 1 85 ? 10.027 8.907 -8.016 1.00 55.50 85 LEU A O 1
ATOM 655 N N . ASN A 1 86 ? 9.695 10.911 -8.974 1.00 68.94 86 ASN A N 1
ATOM 656 C CA . ASN A 1 86 ? 8.444 11.219 -8.270 1.00 68.94 86 ASN A CA 1
ATOM 657 C C . ASN A 1 86 ? 7.264 10.468 -8.914 1.00 68.94 86 ASN A C 1
ATOM 659 O O . ASN A 1 86 ? 6.306 11.074 -9.390 1.00 68.94 86 ASN A O 1
ATOM 663 N N . GLY A 1 87 ? 7.359 9.138 -8.978 1.00 86.44 87 GLY A N 1
ATOM 664 C CA . GLY A 1 87 ? 6.267 8.288 -9.435 1.00 86.44 87 GLY A CA 1
ATOM 665 C C . GLY A 1 87 ? 5.050 8.495 -8.541 1.00 86.44 87 GLY A C 1
ATOM 666 O O . GLY A 1 87 ? 5.174 8.538 -7.320 1.00 86.44 87 GLY A O 1
ATOM 667 N N . SER A 1 88 ? 3.884 8.663 -9.140 1.00 92.56 88 SER A N 1
ATOM 668 C CA . SER A 1 88 ? 2.608 8.675 -8.435 1.00 92.56 88 SER A CA 1
ATOM 669 C C . SER A 1 88 ? 1.515 8.224 -9.388 1.00 92.56 88 SER A C 1
ATOM 671 O O . SER A 1 88 ? 1.719 8.187 -10.605 1.00 92.56 88 SER A O 1
ATOM 673 N N . GLY A 1 89 ? 0.368 7.863 -8.837 1.00 94.69 89 GLY A N 1
ATOM 674 C CA . GLY A 1 89 ? -0.779 7.442 -9.621 1.00 94.69 89 GLY A CA 1
ATOM 675 C C . GLY A 1 89 ? -1.920 6.983 -8.733 1.00 94.69 89 GLY A C 1
ATOM 676 O O . GLY A 1 89 ? -1.887 7.154 -7.515 1.00 94.69 89 GLY A O 1
ATOM 677 N N . PHE A 1 90 ? -2.924 6.381 -9.357 1.00 96.88 90 PHE A N 1
ATOM 678 C CA . PHE A 1 90 ? -4.048 5.786 -8.650 1.00 96.88 90 PHE A CA 1
ATOM 679 C C . PHE A 1 90 ? -3.769 4.324 -8.314 1.00 96.88 90 PHE A C 1
ATOM 681 O O . PHE A 1 90 ? -3.052 3.625 -9.038 1.00 96.88 90 PHE A O 1
ATOM 688 N N . VAL A 1 91 ? -4.342 3.877 -7.204 1.00 97.81 91 VAL A N 1
ATOM 689 C CA . VAL A 1 91 ? -4.542 2.454 -6.941 1.00 97.81 91 VAL A CA 1
ATOM 690 C C . VAL A 1 91 ? -5.524 1.945 -7.993 1.00 97.81 91 VAL A C 1
ATOM 692 O O . VAL A 1 91 ? -6.584 2.535 -8.183 1.00 97.81 91 VAL A O 1
ATOM 695 N N . SER A 1 92 ? -5.148 0.898 -8.723 1.00 96.94 92 SER A N 1
ATOM 696 C CA . SER A 1 92 ? -5.995 0.323 -9.771 1.00 96.94 92 SER A CA 1
ATOM 697 C C . SER A 1 92 ? -7.037 -0.635 -9.212 1.00 96.94 92 SER A C 1
ATOM 699 O O . SER A 1 92 ? -8.117 -0.745 -9.777 1.00 96.94 92 SER A O 1
ATOM 701 N N . ASP A 1 93 ? -6.696 -1.338 -8.133 1.00 97.31 93 ASP A N 1
ATOM 702 C CA . ASP A 1 93 ? -7.609 -2.207 -7.397 1.00 97.31 93 ASP A CA 1
ATOM 703 C C . ASP A 1 93 ? -7.119 -2.358 -5.954 1.00 97.31 93 ASP A C 1
ATOM 705 O O . ASP A 1 93 ? -5.908 -2.376 -5.710 1.00 97.31 93 ASP A O 1
ATOM 709 N N . ALA A 1 94 ? -8.045 -2.453 -5.006 1.00 97.56 94 ALA A N 1
ATOM 710 C CA . ALA A 1 94 ? -7.728 -2.771 -3.625 1.00 97.56 94 ALA A CA 1
ATOM 711 C C . ALA A 1 94 ? -8.851 -3.591 -2.995 1.00 97.56 94 ALA A C 1
ATOM 713 O O . ALA A 1 94 ? -10.001 -3.158 -2.917 1.00 97.56 94 ALA A O 1
ATOM 714 N N . THR A 1 95 ? -8.485 -4.765 -2.492 1.00 96.25 95 THR A N 1
ATOM 715 C CA . THR A 1 95 ? -9.426 -5.732 -1.937 1.00 96.25 95 THR A CA 1
ATOM 716 C C . THR A 1 95 ? -9.013 -6.093 -0.518 1.00 96.25 95 THR A C 1
ATOM 718 O O . THR A 1 95 ? -7.879 -6.497 -0.273 1.00 96.25 95 THR A O 1
ATOM 721 N N . LEU A 1 96 ? -9.952 -5.968 0.423 1.00 94.88 96 LEU A N 1
ATOM 722 C CA . LEU A 1 96 ? -9.790 -6.390 1.812 1.00 94.88 96 LEU A CA 1
ATOM 723 C C . LEU A 1 96 ? -10.776 -7.520 2.125 1.00 94.88 96 LEU A C 1
ATOM 725 O O . LEU A 1 96 ? -11.987 -7.305 2.127 1.00 94.88 96 LEU A O 1
ATOM 729 N N . VAL A 1 97 ? -10.257 -8.707 2.446 1.00 92.81 97 VAL A N 1
ATOM 730 C CA . VAL A 1 97 ? -11.050 -9.865 2.885 1.00 92.81 97 VAL A CA 1
ATOM 731 C C . VAL A 1 97 ? -10.564 -10.312 4.257 1.00 92.81 97 VAL A C 1
ATOM 733 O O . VAL A 1 97 ? -9.497 -10.906 4.407 1.00 92.81 97 VAL A O 1
ATOM 736 N N . GLY A 1 98 ? -11.352 -10.020 5.292 1.00 90.62 98 GLY A N 1
ATOM 737 C CA . GLY A 1 98 ? -10.983 -10.319 6.674 1.00 90.62 98 GLY A CA 1
ATOM 738 C C . GLY A 1 98 ? -9.706 -9.583 7.088 1.00 90.62 98 GLY A C 1
ATOM 739 O O . GLY A 1 98 ? -9.753 -8.408 7.434 1.00 90.62 98 GLY A O 1
ATOM 740 N N . ARG A 1 99 ? -8.571 -10.289 7.075 1.00 92.94 99 ARG A N 1
ATOM 741 C CA . ARG A 1 99 ? -7.246 -9.760 7.455 1.00 92.94 99 ARG A CA 1
ATOM 742 C C . ARG A 1 99 ? -6.246 -9.787 6.306 1.00 92.94 99 ARG A C 1
ATOM 744 O O . ARG A 1 99 ? -5.069 -9.549 6.551 1.00 92.94 99 ARG A O 1
ATOM 751 N N . ASP A 1 100 ? -6.702 -10.101 5.100 1.00 96.69 100 ASP A N 1
ATOM 752 C CA . ASP A 1 100 ? -5.900 -10.158 3.885 1.00 96.69 100 ASP A CA 1
ATOM 753 C C . ASP A 1 100 ? -6.228 -8.947 3.008 1.00 96.69 100 ASP A C 1
ATOM 755 O O . ASP A 1 100 ? -7.388 -8.712 2.670 1.00 96.69 100 ASP A O 1
ATOM 759 N N . LEU A 1 101 ? -5.201 -8.168 2.681 1.00 97.62 101 LEU A N 1
ATOM 760 C CA . LEU A 1 101 ? -5.266 -6.961 1.870 1.00 97.62 101 LEU A CA 1
ATOM 761 C C . LEU A 1 101 ? -4.420 -7.163 0.613 1.00 97.62 101 LEU A C 1
ATOM 763 O O . LEU A 1 101 ? -3.224 -7.448 0.700 1.00 97.62 101 LEU A O 1
ATOM 767 N N . GLU A 1 102 ? -5.035 -6.954 -0.543 1.00 98.38 102 GLU A N 1
ATOM 768 C CA . GLU A 1 102 ? -4.347 -6.835 -1.823 1.00 98.38 102 GLU A CA 1
ATOM 769 C C . GLU A 1 102 ? -4.489 -5.408 -2.351 1.00 98.38 102 GLU A C 1
ATOM 771 O O . GLU A 1 102 ? -5.582 -4.844 -2.305 1.00 98.38 102 GLU A O 1
ATOM 776 N N . VAL A 1 103 ? -3.393 -4.811 -2.825 1.00 98.38 103 VAL A N 1
ATOM 777 C CA . VAL A 1 103 ? -3.397 -3.482 -3.456 1.00 98.38 103 VAL A CA 1
ATOM 778 C C . VAL A 1 103 ? -2.575 -3.528 -4.733 1.00 98.38 103 VAL A C 1
ATOM 780 O O . VAL A 1 103 ? -1.388 -3.853 -4.706 1.00 98.38 103 VAL A O 1
ATOM 783 N N . ASN A 1 104 ? -3.197 -3.120 -5.832 1.00 98.31 104 ASN A N 1
ATOM 784 C CA . ASN A 1 104 ? -2.623 -3.122 -7.166 1.00 98.31 104 ASN A CA 1
ATOM 785 C C . ASN A 1 104 ? -2.456 -1.685 -7.655 1.00 98.31 104 ASN A C 1
ATOM 787 O O . ASN A 1 104 ? -3.346 -0.850 -7.483 1.00 98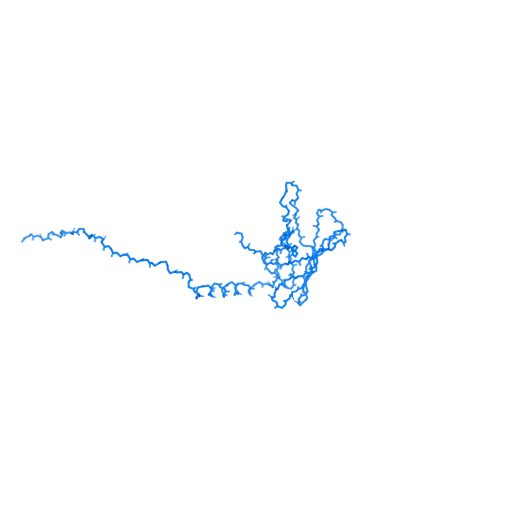.31 104 ASN A O 1
ATOM 791 N N . TYR A 1 105 ? -1.320 -1.378 -8.274 1.00 96.81 105 TYR A N 1
ATOM 792 C CA . TYR A 1 105 ? -1.094 -0.078 -8.902 1.00 96.81 105 TYR A CA 1
ATOM 793 C C . TYR A 1 105 ? -0.087 -0.166 -10.047 1.00 96.81 105 TYR A C 1
ATOM 795 O O . TYR A 1 105 ? 0.790 -1.026 -10.071 1.00 96.81 105 TYR A O 1
ATOM 803 N N . PHE A 1 106 ? -0.179 0.757 -11.001 1.00 94.62 106 PHE A N 1
ATOM 804 C CA . PHE A 1 106 ? 0.742 0.824 -12.134 1.00 94.62 106 PHE A CA 1
ATOM 805 C C . PHE A 1 106 ? 1.822 1.875 -11.910 1.00 94.62 106 PHE A C 1
ATOM 807 O O . PHE A 1 106 ? 1.552 2.956 -11.389 1.00 94.62 106 PHE A O 1
ATOM 814 N N . VAL A 1 107 ? 3.040 1.572 -12.362 1.00 90.12 107 VAL A N 1
ATOM 815 C CA . VAL A 1 107 ? 4.166 2.511 -12.380 1.00 90.12 107 VAL A CA 1
ATOM 816 C C . VAL A 1 107 ? 4.459 2.908 -13.824 1.00 90.12 107 VAL A C 1
ATOM 818 O O . VAL A 1 107 ? 4.746 2.058 -14.669 1.00 90.12 107 VAL A O 1
ATOM 821 N N . GLY A 1 108 ? 4.407 4.209 -14.115 1.00 86.56 108 GLY A N 1
ATOM 822 C CA . GLY A 1 108 ? 4.669 4.733 -15.456 1.00 86.56 108 GLY A CA 1
ATOM 823 C C . GLY A 1 108 ? 3.701 4.163 -16.497 1.00 86.56 108 GLY A C 1
ATOM 824 O O . GLY A 1 108 ? 2.492 4.293 -16.354 1.00 86.56 108 GLY A O 1
ATOM 825 N N . GLN A 1 109 ? 4.244 3.550 -17.551 1.00 85.69 109 GLN A N 1
ATOM 826 C CA . GLN A 1 109 ? 3.485 2.926 -18.647 1.00 85.69 109 GLN A CA 1
ATOM 827 C C . GLN A 1 109 ? 3.589 1.389 -18.621 1.00 85.69 109 GLN A C 1
ATOM 829 O O . GLN A 1 109 ? 3.512 0.732 -19.660 1.00 85.69 109 GLN A O 1
ATOM 834 N N . ALA A 1 110 ? 3.845 0.800 -17.447 1.00 87.62 110 ALA A N 1
ATOM 835 C CA . ALA A 1 110 ? 3.938 -0.648 -17.308 1.00 87.62 110 ALA A CA 1
ATOM 836 C C . ALA A 1 110 ? 2.617 -1.337 -17.694 1.00 87.62 110 ALA A C 1
ATOM 838 O O . ALA A 1 110 ? 1.535 -0.829 -17.417 1.00 87.62 110 ALA A O 1
ATOM 839 N N . LYS A 1 111 ? 2.712 -2.520 -18.315 1.00 90.25 111 LYS A N 1
ATOM 840 C CA . LYS A 1 111 ? 1.545 -3.348 -18.678 1.00 90.25 111 LYS A CA 1
ATOM 841 C C . LYS A 1 111 ? 1.053 -4.236 -17.537 1.00 90.25 111 LYS A C 1
ATOM 843 O O . LYS A 1 111 ? -0.081 -4.700 -17.582 1.00 90.25 111 LYS A O 1
ATOM 848 N N . SER A 1 112 ? 1.904 -4.462 -16.541 1.00 93.25 112 SER A N 1
ATOM 849 C CA . SER A 1 112 ? 1.599 -5.245 -15.346 1.00 93.25 112 SER A CA 1
ATOM 850 C C . SER A 1 112 ? 1.633 -4.335 -14.119 1.00 93.25 112 SER A C 1
ATOM 852 O O . SER A 1 112 ? 2.483 -3.437 -14.071 1.00 93.25 112 SER A O 1
ATOM 854 N N . PRO A 1 113 ? 0.745 -4.547 -13.136 1.00 96.00 113 PRO A N 1
ATOM 855 C CA . PRO A 1 113 ? 0.771 -3.786 -11.900 1.00 96.00 113 PRO A CA 1
ATOM 856 C C . PRO A 1 113 ? 1.921 -4.242 -10.996 1.00 96.00 113 PRO A C 1
ATOM 858 O O . PRO A 1 113 ? 2.441 -5.354 -11.111 1.00 96.00 113 PRO A O 1
ATOM 861 N N . VAL A 1 114 ? 2.285 -3.375 -10.060 1.00 96.69 114 VAL A N 1
ATOM 862 C CA . VAL A 1 114 ? 2.905 -3.780 -8.802 1.00 96.69 114 VAL A CA 1
ATOM 863 C C . VAL A 1 114 ? 1.790 -4.251 -7.874 1.00 96.69 114 VAL A C 1
ATOM 865 O O . VAL A 1 114 ? 0.744 -3.604 -7.795 1.00 96.69 114 VAL A O 1
ATOM 868 N N . ILE A 1 115 ? 2.019 -5.370 -7.190 1.00 98.38 115 ILE A N 1
ATOM 869 C CA . ILE A 1 115 ? 1.022 -6.024 -6.336 1.00 98.38 115 ILE A CA 1
ATOM 870 C C . ILE A 1 115 ? 1.544 -6.072 -4.904 1.00 98.38 115 ILE A C 1
ATOM 872 O O . ILE A 1 115 ? 2.611 -6.634 -4.647 1.00 98.38 115 ILE A O 1
ATOM 876 N N . LEU A 1 116 ? 0.793 -5.505 -3.965 1.00 98.44 116 LEU A N 1
ATOM 877 C CA . LEU A 1 116 ? 1.018 -5.668 -2.533 1.00 98.44 116 LEU A CA 1
ATOM 878 C C . LEU A 1 116 ? 0.085 -6.757 -2.019 1.00 98.44 116 LEU A C 1
ATOM 880 O O . LEU A 1 116 ? -1.125 -6.584 -2.077 1.00 98.44 116 LEU A O 1
ATOM 884 N N . HIS A 1 117 ? 0.638 -7.830 -1.462 1.00 98.50 117 HIS A N 1
ATOM 885 C CA . HIS A 1 117 ? -0.121 -8.796 -0.670 1.00 98.50 117 HIS A CA 1
ATOM 886 C C . HIS A 1 117 ? 0.277 -8.642 0.790 1.00 98.50 117 HIS A C 1
ATOM 888 O O . HIS A 1 117 ? 1.443 -8.835 1.139 1.00 98.50 117 HIS A O 1
ATOM 894 N N . LEU A 1 118 ? -0.680 -8.288 1.638 1.00 98.38 118 LEU A N 1
ATOM 895 C CA . LEU A 1 118 ? -0.467 -7.973 3.042 1.00 98.38 118 LEU A CA 1
ATOM 896 C C . LEU A 1 118 ? -1.464 -8.748 3.900 1.00 98.38 118 LEU A C 1
ATOM 898 O O . LEU A 1 118 ? -2.636 -8.862 3.561 1.00 98.38 118 LEU A O 1
ATOM 902 N N . ARG A 1 119 ? -1.012 -9.226 5.056 1.00 97.38 119 ARG A N 1
ATOM 903 C CA . ARG A 1 119 ? -1.864 -9.798 6.096 1.00 97.38 119 ARG A CA 1
ATOM 904 C C . ARG A 1 119 ? -1.682 -9.026 7.391 1.00 97.38 119 ARG A C 1
ATOM 906 O O . ARG A 1 119 ? -0.556 -8.709 7.777 1.00 97.38 119 ARG A O 1
ATOM 913 N N . GLN A 1 120 ? -2.785 -8.740 8.073 1.00 95.50 120 GLN A N 1
ATOM 914 C CA . GLN A 1 120 ? -2.746 -8.099 9.379 1.00 95.50 120 GLN A CA 1
ATOM 915 C C . GLN A 1 120 ? -2.435 -9.125 10.471 1.00 95.50 120 GLN A C 1
ATOM 917 O O . GLN A 1 120 ? -3.201 -10.069 10.680 1.00 95.50 120 GLN A O 1
ATOM 922 N N . ASP A 1 121 ? -1.346 -8.923 11.206 1.00 89.12 121 ASP A N 1
ATOM 923 C CA . ASP A 1 121 ? -0.979 -9.719 12.376 1.00 89.12 121 ASP A CA 1
ATOM 924 C C . ASP A 1 121 ? -1.816 -9.366 13.616 1.00 89.12 121 ASP A C 1
ATOM 926 O O . ASP A 1 121 ? -2.636 -8.442 13.599 1.00 89.12 121 ASP A O 1
ATOM 930 N N . ALA A 1 122 ? -1.679 -10.158 14.688 1.00 81.25 122 ALA A N 1
ATOM 931 C CA . ALA A 1 122 ? -2.455 -10.017 15.929 1.00 81.25 122 ALA A CA 1
ATOM 932 C C . ALA A 1 122 ? -2.299 -8.648 16.609 1.00 81.25 122 ALA A C 1
ATOM 934 O O . ALA A 1 122 ? -3.197 -8.235 17.337 1.00 81.25 122 ALA A O 1
ATOM 935 N N . ASN A 1 123 ? -1.208 -7.939 16.325 1.00 80.38 123 ASN A N 1
ATOM 936 C CA . ASN A 1 123 ? -0.911 -6.624 16.877 1.00 80.38 123 ASN A CA 1
ATOM 937 C C . ASN A 1 123 ? -1.452 -5.495 15.986 1.00 80.38 123 ASN A C 1
ATOM 939 O O . ASN A 1 123 ? -1.188 -4.323 16.245 1.00 80.38 123 ASN A O 1
ATOM 943 N N . GLY A 1 124 ? -2.187 -5.835 14.923 1.00 81.62 124 GLY A N 1
ATOM 944 C CA . GLY A 1 124 ? -2.750 -4.877 13.980 1.00 81.62 124 GLY A CA 1
ATOM 945 C C . GLY A 1 124 ? -1.764 -4.408 12.908 1.00 81.62 124 GLY A C 1
ATOM 946 O O . GLY A 1 124 ? -2.124 -3.531 12.120 1.00 81.62 124 GLY A O 1
ATOM 947 N N . THR A 1 125 ? -0.557 -4.982 12.846 1.00 89.00 125 THR A N 1
ATOM 948 C CA . THR A 1 125 ? 0.470 -4.612 11.862 1.00 89.00 125 THR A CA 1
ATOM 949 C C . THR A 1 125 ? 0.256 -5.381 10.569 1.00 89.00 125 THR A C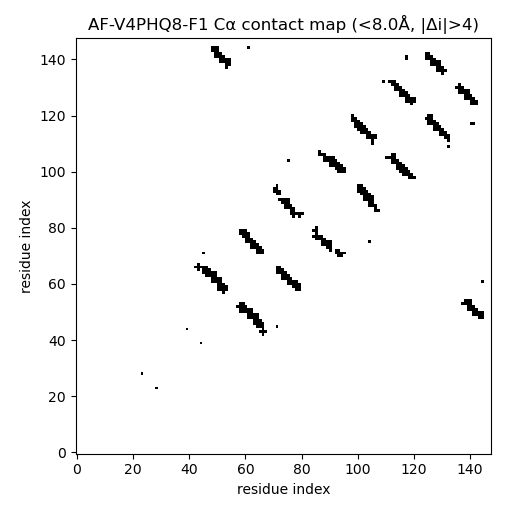 1
ATOM 951 O O . THR A 1 125 ? 0.063 -6.593 10.576 1.00 89.00 125 THR A O 1
ATOM 954 N N . TRP A 1 126 ? 0.327 -4.689 9.441 1.00 96.00 126 TRP A N 1
ATOM 955 C CA . TRP A 1 126 ? 0.213 -5.300 8.123 1.00 96.00 126 TRP A CA 1
ATOM 956 C C . TRP A 1 126 ? 1.589 -5.689 7.594 1.00 96.00 126 TRP A C 1
ATOM 958 O O . TRP A 1 126 ? 2.481 -4.843 7.515 1.00 96.00 126 TRP A O 1
ATOM 968 N N . ARG A 1 127 ? 1.766 -6.956 7.218 1.00 97.31 127 ARG A N 1
ATOM 969 C CA . ARG A 1 127 ? 3.032 -7.491 6.693 1.00 97.31 127 ARG A CA 1
ATOM 970 C C . ARG A 1 127 ? 2.791 -8.397 5.499 1.00 97.31 127 ARG A C 1
ATOM 972 O O . ARG A 1 127 ? 1.764 -9.065 5.431 1.00 97.31 127 ARG A O 1
ATOM 979 N N . GLY A 1 128 ? 3.748 -8.462 4.584 1.00 97.69 128 GLY A N 1
ATOM 980 C CA . GLY A 1 128 ? 3.675 -9.374 3.450 1.00 97.69 128 GLY A CA 1
ATOM 981 C C . GLY A 1 128 ? 4.704 -9.051 2.381 1.00 97.69 128 GLY A C 1
ATOM 982 O O . GLY A 1 128 ? 5.866 -8.816 2.701 1.00 97.69 128 GLY A O 1
ATOM 983 N N . THR A 1 129 ? 4.301 -9.068 1.114 1.00 98.31 129 THR A N 1
ATOM 984 C CA . THR A 1 129 ? 5.220 -8.891 -0.016 1.00 98.31 129 THR A CA 1
ATOM 985 C C . THR A 1 129 ? 4.701 -7.893 -1.035 1.00 98.31 129 THR A C 1
ATOM 987 O O . THR A 1 129 ? 3.533 -7.945 -1.410 1.00 98.31 129 THR A O 1
ATOM 990 N N . SER A 1 130 ? 5.602 -7.062 -1.550 1.00 97.50 130 SER A N 1
ATOM 991 C CA . SER A 1 130 ? 5.432 -6.333 -2.802 1.00 97.50 130 SER A CA 1
ATOM 992 C C . SER A 1 130 ? 6.022 -7.161 -3.936 1.00 97.50 130 SER A C 1
ATOM 994 O O . SER A 1 130 ? 7.174 -7.574 -3.842 1.00 97.50 130 SER A O 1
ATOM 996 N N . MET A 1 131 ? 5.275 -7.375 -5.011 1.00 97.69 131 MET A N 1
ATOM 997 C CA . MET A 1 131 ? 5.763 -7.988 -6.243 1.00 97.69 131 MET A CA 1
ATOM 998 C C . MET A 1 131 ? 5.844 -6.925 -7.333 1.00 97.69 131 MET A C 1
ATOM 1000 O O . MET A 1 131 ? 4.835 -6.308 -7.671 1.00 97.69 131 MET A O 1
ATOM 1004 N N . ASN A 1 132 ? 7.044 -6.680 -7.857 1.00 92.88 132 ASN A N 1
ATOM 1005 C CA . ASN A 1 132 ? 7.242 -5.688 -8.908 1.00 92.88 132 ASN A CA 1
ATOM 1006 C C . ASN A 1 132 ? 6.850 -6.233 -10.296 1.00 92.88 132 ASN A C 1
ATOM 1008 O O . ASN A 1 132 ? 6.506 -7.402 -10.464 1.00 92.88 132 ASN A O 1
ATOM 1012 N N . VAL A 1 133 ? 6.956 -5.380 -11.316 1.00 90.06 133 VAL A N 1
ATOM 1013 C CA . VAL A 1 133 ? 6.599 -5.722 -12.704 1.00 90.06 133 VAL A CA 1
ATOM 1014 C C . VAL A 1 133 ? 7.483 -6.810 -13.328 1.00 90.06 133 VAL A C 1
ATOM 1016 O O . VAL A 1 133 ? 7.083 -7.419 -14.316 1.00 90.06 133 VAL A O 1
ATOM 1019 N N . ALA A 1 134 ? 8.671 -7.057 -12.765 1.00 90.69 134 ALA A N 1
ATOM 1020 C CA . ALA A 1 134 ? 9.576 -8.132 -13.168 1.00 90.69 134 ALA A CA 1
ATOM 1021 C C . ALA A 1 134 ? 9.287 -9.457 -12.430 1.00 90.69 134 ALA A C 1
ATOM 1023 O O . ALA A 1 134 ? 9.935 -10.464 -12.703 1.00 90.69 134 ALA A O 1
ATOM 1024 N N . GLY A 1 135 ? 8.315 -9.471 -11.509 1.00 92.38 135 GLY A N 1
ATOM 1025 C CA . GLY A 1 135 ? 7.969 -10.630 -10.685 1.00 92.38 135 GLY A CA 1
ATOM 1026 C C . GLY A 1 135 ? 8.843 -10.798 -9.439 1.00 92.38 135 GLY A C 1
ATOM 1027 O O . GLY A 1 135 ? 8.684 -11.775 -8.706 1.00 92.38 135 GLY A O 1
ATOM 1028 N N . GLU A 1 136 ? 9.752 -9.861 -9.165 1.00 94.31 136 GLU A N 1
ATOM 1029 C CA . GLU A 1 136 ? 10.589 -9.906 -7.969 1.00 94.31 136 GLU A CA 1
ATOM 1030 C C . GLU A 1 136 ? 9.756 -9.549 -6.740 1.00 94.31 136 GLU A C 1
ATOM 1032 O O . GLU A 1 136 ? 8.993 -8.578 -6.747 1.00 94.31 136 GLU A O 1
ATOM 1037 N N . LYS A 1 137 ? 9.922 -10.333 -5.672 1.00 97.00 137 LYS A N 1
ATOM 1038 C CA . LYS A 1 137 ? 9.208 -10.146 -4.409 1.00 97.00 137 LYS A CA 1
ATOM 1039 C C . LYS A 1 137 ? 10.107 -9.492 -3.371 1.00 97.00 137 LYS A C 1
ATOM 1041 O O . LYS A 1 137 ? 11.227 -9.936 -3.136 1.00 97.00 137 LYS A O 1
ATOM 1046 N N . THR A 1 138 ? 9.582 -8.479 -2.701 1.00 96.38 138 THR A N 1
ATOM 1047 C CA . THR A 1 138 ? 10.238 -7.771 -1.602 1.00 96.38 138 THR A CA 1
ATOM 1048 C C . THR A 1 138 ? 9.353 -7.855 -0.359 1.00 96.38 138 THR A C 1
ATOM 1050 O O . THR A 1 138 ? 8.181 -7.483 -0.450 1.00 96.38 138 THR A O 1
ATOM 1053 N N . PRO A 1 139 ? 9.860 -8.329 0.793 1.00 97.94 139 PRO A N 1
ATOM 1054 C CA . PRO A 1 139 ? 9.137 -8.257 2.059 1.00 97.94 139 PRO A CA 1
ATOM 1055 C C . PRO A 1 139 ? 8.841 -6.809 2.451 1.00 97.94 139 PRO A C 1
ATOM 1057 O O . PRO A 1 139 ? 9.715 -5.944 2.346 1.00 97.94 139 PRO A O 1
ATOM 1060 N N . VAL A 1 140 ? 7.609 -6.541 2.880 1.00 97.69 140 VAL A N 1
ATOM 1061 C CA . VAL A 1 140 ? 7.139 -5.193 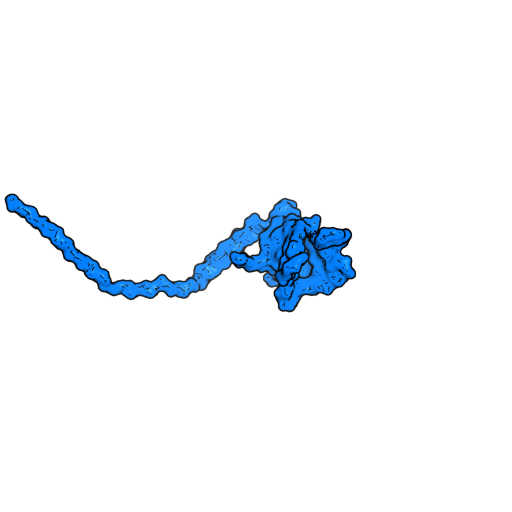3.210 1.00 97.69 140 VAL A CA 1
ATOM 1062 C C . VAL A 1 140 ? 6.242 -5.167 4.442 1.00 97.69 140 VAL A C 1
ATOM 1064 O O . 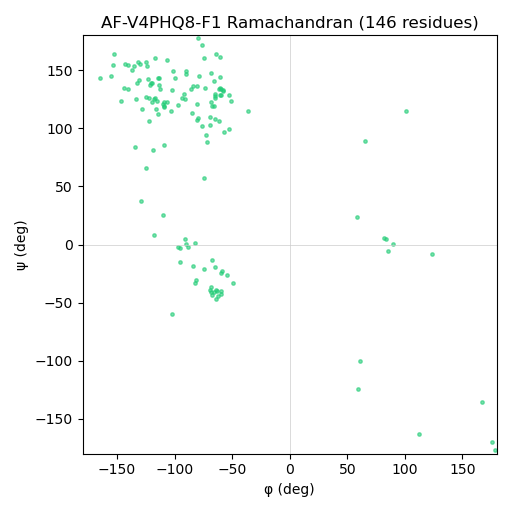VAL A 1 140 ? 5.535 -6.127 4.762 1.00 97.69 140 VAL A O 1
ATOM 1067 N N . VAL A 1 141 ? 6.229 -4.003 5.082 1.00 97.19 141 VAL A N 1
ATOM 1068 C CA . VAL A 1 141 ? 5.344 -3.622 6.177 1.00 97.19 141 VAL A CA 1
ATOM 1069 C C . VAL A 1 141 ? 4.527 -2.413 5.736 1.00 97.19 141 VAL A C 1
ATOM 1071 O O . VAL A 1 141 ? 5.058 -1.485 5.121 1.00 97.19 141 VAL A O 1
ATOM 1074 N N . LEU A 1 142 ? 3.240 -2.415 6.076 1.00 97.06 142 LEU A N 1
ATOM 1075 C CA . LEU A 1 142 ? 2.350 -1.274 5.896 1.00 97.06 142 LEU A CA 1
ATOM 1076 C C . LEU A 1 142 ? 1.994 -0.694 7.269 1.00 97.06 142 LEU A C 1
ATOM 1078 O O . LEU A 1 142 ? 1.429 -1.371 8.131 1.00 97.06 142 LEU A O 1
ATOM 1082 N N . THR A 1 143 ? 2.327 0.577 7.472 1.00 93.88 143 THR A N 1
ATOM 1083 C CA . THR A 1 143 ? 2.057 1.306 8.716 1.00 93.88 143 THR A CA 1
ATOM 1084 C C . THR A 1 143 ? 1.278 2.579 8.441 1.00 93.88 143 THR A C 1
ATOM 1086 O O . THR A 1 143 ? 1.296 3.112 7.331 1.00 93.88 143 THR A O 1
ATOM 1089 N N . ARG A 1 144 ? 0.564 3.082 9.451 1.00 92.19 144 ARG A N 1
ATOM 1090 C CA . ARG A 1 144 ? -0.046 4.411 9.370 1.00 92.19 144 ARG A CA 1
ATOM 1091 C C . ARG A 1 144 ? 1.047 5.443 9.115 1.00 92.19 144 ARG A C 1
ATOM 1093 O O . ARG A 1 144 ? 2.076 5.423 9.792 1.00 92.19 144 ARG A O 1
ATOM 1100 N N . ALA A 1 145 ? 0.832 6.330 8.146 1.00 87.31 145 ALA A N 1
ATOM 1101 C CA . ALA A 1 145 ? 1.746 7.444 7.958 1.00 87.31 145 ALA A CA 1
ATOM 1102 C C . ALA A 1 145 ? 1.656 8.344 9.198 1.00 87.31 145 ALA A C 1
ATOM 1104 O O . ALA A 1 145 ? 0.559 8.699 9.630 1.00 87.31 145 ALA A O 1
ATOM 1105 N N . ALA A 1 146 ? 2.798 8.687 9.794 1.00 76.56 146 ALA A N 1
ATOM 1106 C CA . ALA A 1 146 ? 2.818 9.743 10.794 1.00 76.56 146 ALA A CA 1
ATOM 1107 C C . ALA A 1 146 ? 2.344 11.030 10.106 1.00 76.56 146 ALA A C 1
ATOM 1109 O O . ALA A 1 146 ? 2.845 11.349 9.025 1.00 76.56 146 ALA A O 1
ATOM 1110 N N . GLY A 1 147 ? 1.362 11.719 10.697 1.00 55.94 147 GLY A N 1
ATOM 1111 C CA . GLY A 1 147 ? 0.978 13.054 10.243 1.00 55.94 147 GLY A CA 1
ATOM 1112 C C . GLY A 1 147 ? 2.239 13.907 10.150 1.00 55.94 147 GLY A C 1
ATOM 1113 O O . GLY A 1 147 ? 3.017 13.938 11.105 1.00 55.94 147 GLY A O 1
ATOM 1114 N N . GLY A 1 148 ? 2.489 14.457 8.961 1.00 41.06 148 GLY A N 1
ATOM 1115 C CA . GLY A 1 148 ? 3.626 15.342 8.713 1.00 41.06 148 GLY A CA 1
ATOM 1116 C C . GLY A 1 148 ? 3.523 16.648 9.480 1.00 41.06 148 GLY A C 1
ATOM 1117 O O . GLY A 1 148 ? 2.396 17.006 9.891 1.00 41.06 148 GLY A O 1
#

Foldseek 3Di:
DDDDDDDDDDDDPPDDPDPPPDPCDVVNVVVVVVVVVVVCVVFPVQAAKKFKAFPVRHTAKIWHWGDDPQAIWTKIFGPPPDPPRRWIDIFPGWHDDPFWIWTWDDTDPQPGTWIDIWGQDPVRKTWDWTQDSVRDITTITMDGDDDD